Protein AF-A0A917J316-F1 (afdb_monomer_lite)

Secondary structure (DSSP, 8-state):
-HHHHHHHHHHS-HHHHHHHHTSHHHHHHHHHHHHHTGGGSSBTTB-HHHHHHHHHHHHHHHHHHHHHTT--TT---------GGGHHHHHHHHHTSTT--PPPHHHH--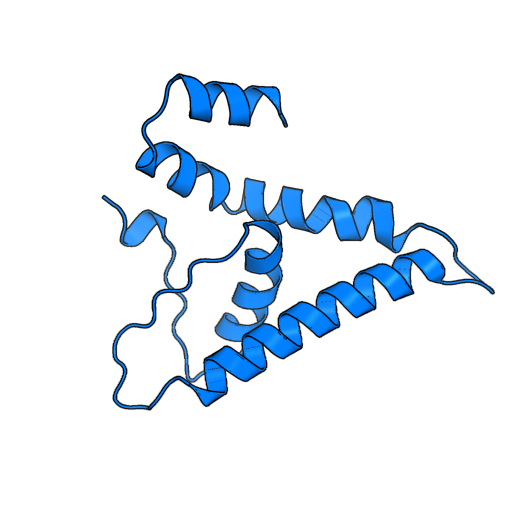

Radius of gyration: 16.35 Å; chains: 1; bounding box: 30×40×42 Å

Structure (mmCIF, N/CA/C/O backbone):
data_AF-A0A917J316-F1
#
_entry.id   AF-A0A917J316-F1
#
loop_
_atom_site.group_PDB
_atom_site.id
_atom_site.type_symbol
_atom_site.label_atom_id
_atom_site.label_alt_id
_atom_site.label_comp_id
_atom_site.label_asym_id
_atom_site.label_entity_id
_atom_site.label_seq_id
_atom_site.pdbx_PDB_ins_code
_atom_site.Cartn_x
_atom_site.Cartn_y
_atom_site.Cartn_z
_atom_site.occupancy
_atom_site.B_iso_or_equiv
_atom_site.auth_seq_id
_atom_site.auth_comp_id
_atom_site.auth_asym_id
_atom_site.auth_atom_id
_atom_site.pdbx_PDB_model_num
ATOM 1 N N . MET A 1 1 ? 0.766 19.225 -5.515 1.00 55.38 1 MET A N 1
ATOM 2 C CA . MET A 1 1 ? 1.182 17.959 -4.868 1.00 55.38 1 MET A CA 1
ATOM 3 C C . MET A 1 1 ? 1.862 18.247 -3.541 1.00 55.38 1 MET A C 1
ATOM 5 O O . MET A 1 1 ? 1.230 18.026 -2.526 1.00 55.38 1 MET A O 1
ATOM 9 N N . ILE A 1 2 ? 3.070 18.819 -3.541 1.00 63.53 2 ILE A N 1
ATOM 10 C CA . ILE A 1 2 ? 3.798 19.139 -2.300 1.00 63.53 2 ILE A CA 1
ATOM 11 C C . ILE A 1 2 ? 3.105 20.271 -1.518 1.00 63.53 2 ILE A C 1
ATOM 13 O O . ILE A 1 2 ? 2.802 20.104 -0.350 1.00 63.53 2 ILE A O 1
ATOM 17 N N . LYS A 1 3 ? 2.685 21.353 -2.193 1.00 71.31 3 LYS A N 1
ATOM 18 C CA . LYS A 1 3 ? 2.040 22.510 -1.534 1.00 71.31 3 LYS A CA 1
ATOM 19 C C . LYS A 1 3 ? 0.753 22.189 -0.752 1.00 71.31 3 LYS A C 1
ATOM 21 O O . LYS A 1 3 ? 0.523 22.789 0.291 1.00 71.31 3 LYS A O 1
ATOM 26 N N . ASP A 1 4 ? -0.075 21.260 -1.240 1.00 77.25 4 ASP A N 1
ATOM 27 C CA . ASP A 1 4 ? -1.328 20.887 -0.561 1.00 77.25 4 ASP A CA 1
ATOM 28 C C . ASP A 1 4 ? -1.048 20.032 0.679 1.00 77.25 4 ASP A C 1
ATOM 30 O O . ASP A 1 4 ? -1.655 20.238 1.729 1.00 77.25 4 ASP A O 1
ATOM 34 N N . PHE A 1 5 ? -0.097 19.100 0.562 1.00 83.88 5 PHE A N 1
ATOM 35 C CA . PHE A 1 5 ? 0.349 18.259 1.666 1.00 83.88 5 PHE A 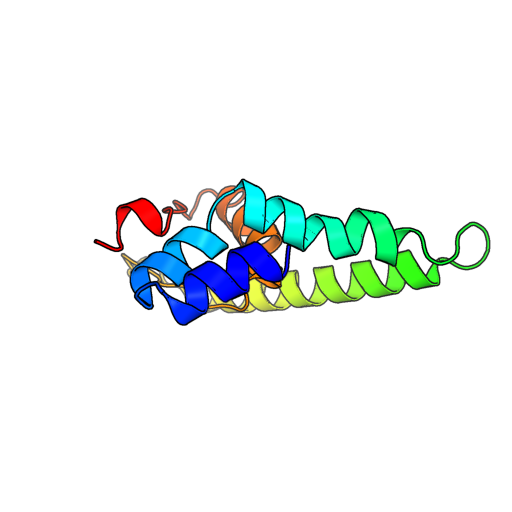CA 1
ATOM 36 C C . PHE A 1 5 ? 1.070 19.079 2.740 1.00 83.88 5 PHE A C 1
ATOM 38 O O . PHE A 1 5 ? 0.699 18.985 3.904 1.00 83.88 5 PHE A O 1
ATOM 45 N N . ASP A 1 6 ? 1.999 19.956 2.357 1.00 87.06 6 ASP A N 1
ATOM 46 C CA . ASP A 1 6 ? 2.707 20.857 3.274 1.00 87.06 6 ASP A CA 1
ATOM 47 C C . ASP A 1 6 ? 1.735 21.788 4.003 1.00 87.06 6 ASP A C 1
ATOM 49 O O . ASP A 1 6 ? 1.832 21.987 5.211 1.00 87.06 6 ASP A O 1
ATOM 53 N N . GLY A 1 7 ? 0.737 22.321 3.290 1.00 87.56 7 GLY A N 1
ATOM 54 C CA . GLY A 1 7 ? -0.309 23.134 3.901 1.00 87.56 7 GLY A CA 1
ATOM 55 C C . GLY A 1 7 ? -1.109 22.365 4.954 1.00 87.56 7 GLY A C 1
ATOM 56 O O . GLY A 1 7 ? -1.407 22.916 6.015 1.00 87.56 7 GLY A O 1
ATOM 57 N N . LYS A 1 8 ? -1.431 21.092 4.687 1.00 88.19 8 LYS A N 1
ATOM 58 C CA . LYS A 1 8 ? -2.109 20.205 5.645 1.00 88.19 8 LYS A CA 1
ATOM 59 C C . LYS A 1 8 ? -1.205 19.807 6.809 1.00 88.19 8 LYS A C 1
ATOM 61 O O . LYS A 1 8 ? -1.695 19.765 7.928 1.00 88.19 8 LYS A O 1
ATOM 66 N N . LEU A 1 9 ? 0.082 19.573 6.569 1.00 89.75 9 LEU A N 1
ATOM 67 C CA . LEU A 1 9 ? 1.070 19.275 7.605 1.00 89.75 9 LEU A CA 1
ATOM 68 C C . LEU A 1 9 ? 1.278 20.442 8.572 1.00 89.75 9 LEU A C 1
ATOM 70 O O . LEU A 1 9 ? 1.345 20.231 9.775 1.00 89.75 9 LEU A O 1
ATOM 74 N N . ILE A 1 10 ? 1.388 21.665 8.050 1.00 92.19 10 ILE A N 1
ATOM 75 C CA . ILE A 1 10 ? 1.686 22.853 8.861 1.00 92.19 10 ILE A CA 1
ATOM 76 C C . ILE A 1 10 ? 0.457 23.308 9.655 1.00 92.19 10 ILE A C 1
ATOM 78 O O . ILE A 1 10 ? 0.594 23.798 10.773 1.00 92.19 10 ILE A O 1
ATOM 82 N N . LYS A 1 11 ? -0.741 23.206 9.067 1.00 91.81 11 LYS A N 1
ATOM 83 C CA . LYS A 1 11 ? -1.968 23.789 9.639 1.00 91.81 11 LYS A CA 1
ATOM 84 C C . LYS A 1 11 ? -2.917 22.769 10.264 1.00 91.81 11 LYS A C 1
ATOM 86 O O . LYS A 1 11 ? -3.837 23.178 10.962 1.00 91.81 11 LYS A O 1
ATOM 91 N N . GLY A 1 12 ? -2.757 21.488 9.948 1.00 91.56 12 GLY A N 1
ATOM 92 C CA . GLY A 1 12 ? -3.656 20.423 10.376 1.00 91.56 12 GLY A CA 1
ATOM 93 C C . GLY A 1 12 ? -3.102 19.609 11.538 1.00 91.56 12 GLY A C 1
ATOM 94 O O . GLY A 1 12 ? -1.904 19.569 11.808 1.00 91.56 12 GLY A O 1
ATOM 95 N N . THR A 1 13 ? -4.002 18.909 12.209 1.00 94.31 13 THR A N 1
ATOM 96 C CA . THR A 1 13 ? -3.678 17.856 13.169 1.00 94.31 13 THR A CA 1
ATOM 97 C C . THR A 1 13 ? -3.133 16.616 12.457 1.00 94.31 13 THR A C 1
ATOM 99 O O . THR A 1 13 ? -3.393 16.377 11.274 1.00 94.31 13 THR A O 1
ATOM 102 N N . ILE A 1 14 ? -2.438 15.754 13.203 1.00 92.25 14 ILE A N 1
ATOM 103 C CA . ILE A 1 14 ? -1.966 14.458 12.690 1.00 92.25 14 ILE A CA 1
ATOM 104 C C . ILE A 1 14 ? -3.134 13.641 12.116 1.00 92.25 14 ILE A C 1
ATOM 106 O O . ILE A 1 14 ? -3.008 13.064 11.038 1.00 92.25 14 ILE A O 1
ATOM 110 N N . ALA A 1 15 ? -4.292 13.634 12.785 1.00 93.50 15 ALA A N 1
ATOM 111 C CA . ALA A 1 15 ? -5.473 12.913 12.315 1.00 93.50 15 ALA A CA 1
ATOM 112 C C . ALA A 1 15 ? -5.974 13.438 10.960 1.00 93.50 15 ALA A C 1
ATOM 114 O O . ALA A 1 15 ? -6.291 12.649 10.069 1.00 93.50 15 ALA A O 1
ATOM 115 N N . GLU A 1 16 ? -6.000 14.757 10.763 1.00 93.50 16 GLU A N 1
ATOM 116 C CA . GLU A 1 16 ? -6.396 15.361 9.486 1.00 93.50 16 GLU A CA 1
ATOM 117 C C . GLU A 1 16 ? -5.413 15.028 8.363 1.00 93.50 16 GLU A C 1
ATOM 119 O O . GLU A 1 16 ? -5.839 14.723 7.246 1.00 93.50 16 GLU A O 1
ATOM 124 N N . VAL A 1 17 ? -4.110 15.035 8.653 1.00 93.75 17 VAL A N 1
ATOM 125 C CA . VAL A 1 17 ? -3.074 14.654 7.684 1.00 93.75 17 VAL A CA 1
ATOM 126 C C . VAL A 1 17 ? -3.209 13.181 7.305 1.00 93.75 17 VAL A C 1
ATOM 128 O O . VAL A 1 17 ? -3.225 12.860 6.117 1.00 93.75 17 VAL A O 1
ATOM 131 N N . LEU A 1 18 ? -3.363 12.288 8.286 1.00 94.12 18 LEU A N 1
ATOM 132 C CA . LEU A 1 18 ? -3.531 10.854 8.044 1.00 94.12 18 LEU A CA 1
ATOM 133 C C . LEU A 1 18 ? -4.798 10.561 7.231 1.00 94.12 18 LEU A C 1
ATOM 135 O O . LEU A 1 18 ? -4.743 9.780 6.279 1.00 94.12 18 LEU A O 1
ATOM 139 N N . LYS A 1 19 ? -5.922 11.223 7.534 1.00 93.56 19 LYS A N 1
ATOM 140 C CA . LYS A 1 19 ? -7.149 11.120 6.723 1.00 93.56 19 LYS A CA 1
ATOM 141 C C . LYS A 1 19 ? -6.929 11.627 5.301 1.00 93.56 19 LYS A C 1
ATOM 143 O O . LYS A 1 19 ? -7.396 10.993 4.359 1.00 93.56 19 LYS A O 1
ATOM 148 N N . TYR A 1 20 ? -6.210 12.738 5.135 1.00 93.31 20 TYR A N 1
ATOM 149 C CA . TYR A 1 20 ? -5.921 13.319 3.825 1.00 93.31 20 TYR A CA 1
ATOM 150 C C . TYR A 1 20 ? -5.075 12.386 2.950 1.00 93.31 20 TYR A C 1
ATOM 152 O O . TYR A 1 20 ? -5.462 12.101 1.818 1.00 93.31 20 TYR A O 1
ATOM 160 N N . ILE A 1 21 ? -3.958 11.860 3.462 1.00 93.31 21 ILE A N 1
ATOM 161 C CA . ILE A 1 21 ? -3.078 10.982 2.670 1.00 93.31 21 ILE A CA 1
ATOM 162 C C . ILE A 1 21 ? -3.717 9.622 2.349 1.00 93.31 21 ILE A C 1
ATOM 164 O O . ILE A 1 21 ? -3.316 8.983 1.378 1.00 93.31 21 ILE A O 1
ATOM 168 N N . ASN A 1 22 ? -4.725 9.197 3.117 1.00 94.88 22 ASN A N 1
ATOM 169 C CA . ASN A 1 22 ? -5.493 7.978 2.856 1.00 94.88 22 ASN A CA 1
ATOM 170 C C . ASN A 1 22 ? -6.702 8.200 1.926 1.00 94.88 22 ASN A C 1
ATOM 172 O O . ASN A 1 22 ? -7.443 7.258 1.659 1.00 94.88 22 ASN A O 1
ATOM 176 N N . GLN A 1 23 ? -6.925 9.412 1.400 1.00 94.06 23 GLN A N 1
ATOM 177 C CA . GLN A 1 23 ? -7.979 9.622 0.403 1.00 94.06 23 GLN A CA 1
ATOM 178 C C . GLN A 1 23 ? -7.682 8.836 -0.889 1.00 94.06 23 GLN A C 1
ATOM 180 O O . GLN A 1 23 ? -6.525 8.817 -1.331 1.00 94.06 23 GLN A O 1
ATOM 185 N N . PRO A 1 24 ? -8.703 8.251 -1.552 1.00 94.00 24 PRO A N 1
ATOM 186 C CA . PRO A 1 24 ? -8.523 7.488 -2.791 1.00 94.00 24 PRO A CA 1
ATOM 187 C C . PRO A 1 24 ? -7.750 8.251 -3.872 1.00 94.00 24 PRO A C 1
ATOM 189 O O . PRO A 1 24 ? -6.954 7.671 -4.613 1.00 94.00 24 PRO A O 1
ATOM 192 N N . GLU A 1 25 ? -7.937 9.566 -3.956 1.00 94.69 25 GLU A N 1
ATOM 193 C CA . GLU A 1 25 ? -7.241 10.430 -4.906 1.00 94.69 25 GLU A CA 1
ATOM 194 C C . GLU A 1 25 ? -5.744 10.516 -4.597 1.00 94.69 25 GLU A C 1
ATOM 196 O O . GLU A 1 25 ? -4.935 10.479 -5.526 1.00 94.69 25 GLU A O 1
ATOM 201 N N . GLN A 1 26 ? -5.353 10.600 -3.320 1.00 94.62 26 GLN A N 1
ATOM 202 C CA . GLN A 1 26 ? -3.938 10.650 -2.933 1.00 94.62 26 GLN A CA 1
ATOM 203 C C . GLN A 1 26 ? -3.262 9.293 -3.120 1.00 94.62 26 GLN A C 1
ATOM 205 O O . GLN A 1 26 ? -2.156 9.239 -3.656 1.00 94.62 26 GLN A O 1
ATOM 210 N N . LEU A 1 27 ? -3.947 8.201 -2.773 1.00 95.19 27 LEU A N 1
ATOM 211 C CA . LEU A 1 27 ? -3.459 6.839 -2.999 1.00 95.19 27 LEU A CA 1
ATOM 212 C C . LEU A 1 27 ? -3.238 6.557 -4.493 1.00 95.19 27 LEU A C 1
ATOM 214 O O . LEU A 1 27 ? -2.173 6.084 -4.895 1.00 95.19 27 LEU A O 1
ATOM 218 N N . ARG A 1 28 ? -4.199 6.939 -5.343 1.00 95.19 28 ARG A N 1
ATOM 219 C CA . ARG A 1 28 ? -4.087 6.817 -6.805 1.00 95.19 28 ARG A CA 1
ATOM 220 C C . ARG A 1 28 ? -2.943 7.658 -7.366 1.00 95.19 28 ARG A C 1
ATOM 222 O O . ARG A 1 28 ? -2.205 7.193 -8.232 1.00 95.19 28 ARG A O 1
ATOM 229 N N . ARG A 1 29 ? -2.786 8.895 -6.883 1.00 92.31 29 ARG A N 1
ATOM 230 C CA . ARG A 1 29 ? -1.671 9.772 -7.275 1.00 92.31 29 ARG A CA 1
ATOM 231 C C . ARG A 1 29 ? -0.326 9.167 -6.887 1.00 92.31 29 ARG A C 1
ATOM 233 O O . ARG A 1 29 ? 0.585 9.207 -7.707 1.00 92.31 29 ARG A O 1
ATOM 240 N N . ASN A 1 30 ? -0.223 8.587 -5.692 1.00 93.06 30 ASN A N 1
ATOM 241 C CA . ASN A 1 30 ? 0.994 7.934 -5.224 1.00 93.06 30 ASN A CA 1
ATOM 242 C C . ASN A 1 30 ? 1.368 6.749 -6.135 1.00 93.06 30 ASN A C 1
ATOM 244 O O . ASN A 1 30 ? 2.447 6.754 -6.725 1.00 93.06 30 ASN A O 1
ATOM 248 N N . LEU A 1 31 ? 0.437 5.816 -6.376 1.00 95.69 31 LEU A N 1
ATOM 249 C CA . LEU A 1 31 ? 0.658 4.690 -7.295 1.00 95.69 31 LEU A CA 1
ATOM 250 C C . LEU A 1 31 ? 1.009 5.159 -8.719 1.00 95.69 31 LEU A C 1
ATOM 252 O O . LEU A 1 31 ? 1.874 4.582 -9.382 1.00 95.69 31 LEU A O 1
ATOM 256 N N . SER A 1 32 ? 0.381 6.242 -9.187 1.00 95.00 32 SER A N 1
ATOM 257 C CA . SER A 1 32 ? 0.658 6.808 -10.508 1.00 95.00 32 SER A CA 1
ATOM 258 C C . SER A 1 32 ? 2.112 7.250 -10.679 1.00 95.00 32 SER A C 1
ATOM 260 O O . SER A 1 32 ? 2.550 7.322 -11.827 1.00 95.00 32 SER A O 1
ATOM 262 N N . LEU A 1 33 ? 2.867 7.544 -9.614 1.00 92.31 33 LEU A N 1
ATOM 263 C CA . LEU A 1 33 ? 4.286 7.891 -9.739 1.00 92.31 33 LEU A CA 1
ATOM 264 C C . LEU A 1 33 ? 5.093 6.723 -10.328 1.00 92.31 33 LEU A C 1
ATOM 266 O O . LEU A 1 33 ? 5.899 6.912 -11.240 1.00 92.31 33 LEU A O 1
ATOM 270 N N . TYR A 1 34 ? 4.803 5.507 -9.868 1.00 95.19 34 TYR A N 1
ATOM 271 C CA . TYR A 1 34 ? 5.434 4.277 -10.341 1.00 95.19 34 TYR A CA 1
ATOM 272 C C . TYR A 1 34 ? 4.961 3.919 -11.749 1.00 95.19 34 TYR A C 1
ATOM 274 O O . TYR A 1 34 ? 5.772 3.694 -12.643 1.00 95.19 34 TYR A O 1
ATOM 282 N N . LEU A 1 35 ? 3.648 3.939 -11.982 1.00 95.62 35 LEU A N 1
ATOM 283 C CA . LEU A 1 35 ? 3.081 3.447 -13.241 1.00 95.62 35 LEU A CA 1
ATOM 284 C C . LEU A 1 35 ? 3.232 4.431 -14.408 1.00 95.62 35 LEU A C 1
ATOM 286 O O . LEU A 1 35 ? 3.484 4.024 -15.539 1.00 95.62 35 LEU A O 1
ATOM 290 N N . LYS A 1 36 ? 3.077 5.738 -14.164 1.00 94.38 36 LYS A N 1
ATOM 291 C CA . LYS A 1 36 ? 3.131 6.746 -15.234 1.00 94.38 36 LYS A CA 1
ATOM 292 C C . LYS A 1 36 ? 4.560 7.112 -15.619 1.00 94.38 36 LYS A C 1
ATOM 294 O O . LYS A 1 36 ? 4.779 7.461 -16.779 1.00 94.38 36 LYS A O 1
ATOM 299 N N . PHE A 1 37 ? 5.492 7.077 -14.666 1.00 94.12 37 PHE A N 1
ATOM 300 C CA . PHE A 1 37 ? 6.859 7.554 -14.876 1.00 94.12 37 PHE A CA 1
ATOM 301 C C . PHE A 1 37 ? 7.887 6.424 -14.821 1.00 94.12 37 PHE A C 1
ATOM 303 O O . PHE A 1 37 ? 8.568 6.216 -15.819 1.00 94.12 37 PHE A O 1
ATOM 310 N N . MET A 1 38 ? 7.982 5.668 -13.719 1.00 95.94 38 MET A N 1
ATOM 311 C CA . MET A 1 38 ? 9.033 4.642 -13.580 1.00 95.94 38 MET A CA 1
ATOM 312 C C . MET A 1 38 ? 8.861 3.479 -14.556 1.00 95.94 38 MET A C 1
ATOM 314 O O . MET A 1 38 ? 9.806 3.148 -15.263 1.00 95.94 38 MET A O 1
ATOM 318 N N . ALA A 1 39 ? 7.654 2.924 -14.683 1.00 96.44 39 ALA A N 1
ATOM 319 C CA . ALA A 1 39 ? 7.389 1.799 -15.586 1.00 96.44 39 ALA A CA 1
ATOM 320 C C . ALA A 1 39 ? 7.657 2.125 -17.070 1.00 96.44 39 ALA A C 1
ATOM 322 O O . ALA A 1 39 ? 7.798 1.220 -17.887 1.00 96.44 39 ALA A O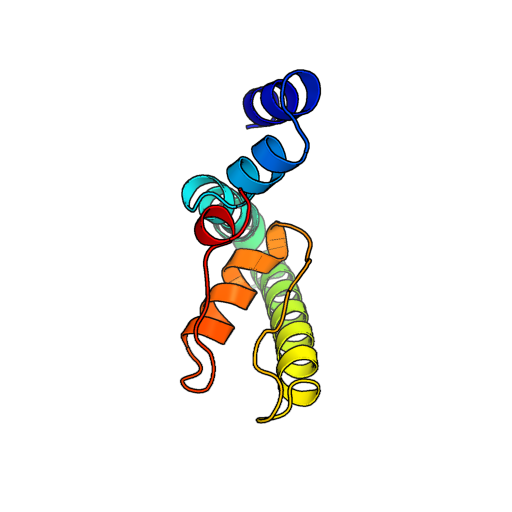 1
ATOM 323 N N . LYS A 1 40 ? 7.727 3.416 -17.426 1.00 95.19 40 LYS A N 1
ATOM 324 C CA . LYS A 1 40 ? 8.038 3.887 -18.782 1.00 95.19 40 LYS A CA 1
ATOM 325 C C . LYS A 1 40 ? 9.535 4.007 -19.076 1.00 95.19 40 LYS A C 1
ATOM 327 O O . LYS A 1 40 ? 9.888 4.346 -20.201 1.00 95.19 40 LYS A O 1
ATOM 332 N N . ILE A 1 41 ? 10.407 3.816 -18.088 1.00 96.94 41 ILE A N 1
ATOM 333 C CA . ILE A 1 41 ? 11.855 3.905 -18.289 1.00 96.94 41 ILE A CA 1
ATOM 334 C C . ILE A 1 41 ? 12.329 2.645 -19.027 1.00 96.94 41 ILE A C 1
ATOM 336 O O . ILE A 1 41 ? 12.072 1.525 -18.592 1.00 96.94 41 ILE A O 1
ATOM 340 N N . GLY A 1 42 ? 13.040 2.826 -20.142 1.00 96.25 42 GLY A N 1
ATOM 341 C CA . GLY A 1 42 ? 13.349 1.736 -21.072 1.00 96.25 42 GLY A CA 1
ATOM 342 C C . GLY A 1 42 ? 12.165 1.396 -21.990 1.00 96.25 42 GLY A C 1
ATOM 343 O O . GLY A 1 42 ? 11.245 2.195 -22.131 1.00 96.25 42 GLY A O 1
ATOM 344 N N . ALA A 1 43 ? 12.251 0.240 -22.653 1.00 86.00 43 ALA A N 1
ATOM 345 C CA . ALA A 1 43 ? 11.257 -0.526 -23.423 1.00 86.00 43 ALA A CA 1
ATOM 346 C C . ALA A 1 43 ? 11.973 -1.318 -24.544 1.00 86.00 43 ALA A C 1
ATOM 348 O O . ALA A 1 43 ? 13.106 -1.016 -24.929 1.00 86.00 43 ALA A O 1
ATOM 349 N N . GLY A 1 44 ? 11.310 -2.325 -25.120 1.00 91.25 44 GLY A N 1
ATOM 350 C CA . GLY A 1 44 ? 11.856 -3.124 -26.221 1.00 91.25 44 GLY A CA 1
ATOM 351 C C . GLY A 1 44 ? 12.908 -4.119 -25.732 1.00 91.25 44 GLY A C 1
ATOM 352 O O . GLY A 1 44 ? 12.567 -5.117 -25.123 1.00 91.25 44 GLY A O 1
ATOM 353 N N . LYS A 1 45 ? 14.195 -3.881 -25.998 1.00 94.81 45 LYS A N 1
ATOM 354 C CA . LYS A 1 45 ? 15.266 -4.803 -25.561 1.00 94.81 45 LYS A CA 1
ATOM 355 C C . LYS A 1 45 ? 15.732 -4.581 -24.116 1.00 94.81 45 LYS A C 1
ATOM 357 O O . LYS A 1 45 ? 16.567 -5.337 -23.640 1.00 94.81 45 LYS A O 1
ATOM 362 N N . ASN A 1 46 ? 15.246 -3.538 -23.443 1.00 95.69 46 ASN A N 1
ATOM 363 C CA . ASN A 1 46 ? 15.636 -3.203 -22.076 1.00 95.69 46 ASN A CA 1
ATOM 364 C C . ASN A 1 46 ? 14.417 -2.694 -21.303 1.00 95.69 46 ASN A C 1
ATOM 366 O O . ASN A 1 46 ? 13.943 -1.595 -21.583 1.00 95.69 46 ASN A O 1
ATOM 370 N N . TYR A 1 47 ? 13.928 -3.469 -20.338 1.00 97.00 47 TYR A N 1
ATOM 371 C CA . TYR A 1 47 ? 12.729 -3.165 -19.556 1.00 97.00 47 TYR A CA 1
ATOM 372 C C . TYR A 1 47 ? 13.042 -2.652 -18.140 1.00 97.00 47 TYR A C 1
ATOM 374 O O . TYR A 1 47 ? 12.208 -2.795 -17.251 1.00 97.00 47 TYR A O 1
ATOM 382 N N . ALA A 1 48 ? 14.190 -1.998 -17.930 1.00 97.69 48 ALA A N 1
ATOM 383 C CA . ALA A 1 48 ? 14.666 -1.563 -16.609 1.00 97.69 48 ALA A CA 1
ATOM 384 C C . ALA A 1 48 ? 13.612 -0.870 -15.717 1.00 97.69 48 ALA A C 1
ATOM 386 O O . ALA A 1 48 ? 13.553 -1.117 -14.515 1.00 97.69 48 ALA A O 1
ATOM 387 N N . GLY A 1 49 ? 12.757 -0.006 -16.274 1.00 97.69 49 GLY A N 1
ATOM 388 C CA . GLY A 1 49 ? 11.693 0.654 -15.514 1.00 97.69 49 GLY A CA 1
ATOM 389 C C . GLY A 1 49 ? 10.579 -0.291 -15.069 1.00 97.69 49 GLY A C 1
ATOM 390 O O . GLY A 1 49 ? 10.098 -0.197 -13.940 1.00 97.69 49 GLY A O 1
ATOM 391 N N . ALA A 1 50 ? 10.178 -1.217 -15.941 1.00 97.38 50 ALA A N 1
ATOM 392 C CA . ALA A 1 50 ? 9.202 -2.246 -15.602 1.00 97.38 50 ALA A CA 1
ATOM 393 C C . ALA A 1 50 ? 9.781 -3.251 -14.597 1.00 97.38 50 ALA A C 1
ATOM 395 O O . ALA A 1 50 ? 9.077 -3.624 -13.666 1.00 97.38 50 ALA A O 1
ATOM 396 N N . GLU A 1 51 ? 11.058 -3.619 -14.731 1.00 97.88 51 GLU A N 1
ATOM 397 C CA . GLU A 1 51 ? 11.785 -4.467 -13.776 1.00 97.88 51 GLU A CA 1
ATOM 398 C C . GLU A 1 51 ? 11.834 -3.817 -12.385 1.00 97.88 51 GLU A C 1
ATOM 400 O O . GLU A 1 51 ? 11.410 -4.425 -11.405 1.00 97.88 51 GLU A O 1
ATOM 405 N N . ALA A 1 52 ? 12.209 -2.537 -12.295 1.00 97.50 52 ALA A N 1
ATOM 406 C CA . ALA A 1 52 ? 12.225 -1.813 -11.023 1.00 97.50 52 ALA A CA 1
ATOM 407 C C . ALA A 1 52 ? 10.832 -1.718 -10.368 1.00 97.50 52 ALA A C 1
ATOM 409 O O . ALA A 1 52 ? 10.695 -1.818 -9.145 1.00 97.50 52 ALA A O 1
ATOM 410 N N . VAL A 1 53 ? 9.773 -1.526 -11.166 1.00 97.69 53 VAL A N 1
ATOM 411 C CA . VAL A 1 53 ? 8.396 -1.535 -10.651 1.00 97.69 53 VAL A CA 1
ATOM 412 C C . VAL A 1 53 ? 7.971 -2.950 -10.250 1.00 97.69 53 VAL A C 1
ATOM 414 O O . VAL A 1 53 ? 7.307 -3.098 -9.226 1.00 97.69 53 VAL A O 1
ATOM 417 N N . ALA A 1 54 ? 8.378 -3.989 -10.981 1.00 97.94 54 ALA A N 1
ATOM 418 C CA . ALA A 1 54 ? 8.110 -5.380 -10.623 1.00 97.94 54 ALA A CA 1
ATOM 419 C C . ALA A 1 54 ? 8.749 -5.752 -9.276 1.00 97.94 54 ALA A C 1
ATOM 421 O O . ALA A 1 54 ? 8.067 -6.327 -8.429 1.00 97.94 54 ALA A O 1
ATOM 422 N N . ASP A 1 55 ? 9.988 -5.330 -9.014 1.00 98.06 55 ASP A N 1
ATOM 423 C CA . ASP A 1 55 ? 10.650 -5.523 -7.715 1.00 98.06 55 ASP A CA 1
ATOM 424 C C . ASP A 1 55 ? 9.898 -4.829 -6.572 1.00 98.06 55 ASP A C 1
ATOM 426 O O . ASP A 1 55 ? 9.773 -5.348 -5.456 1.00 98.06 55 ASP A O 1
ATOM 430 N N . TRP A 1 56 ? 9.339 -3.648 -6.841 1.00 97.31 56 TRP A N 1
ATOM 431 C CA . TRP A 1 56 ? 8.483 -2.967 -5.878 1.00 97.31 56 TRP A CA 1
ATOM 432 C C . TRP A 1 56 ? 7.169 -3.726 -5.630 1.00 97.31 56 TRP A C 1
ATOM 434 O O . TRP A 1 56 ? 6.741 -3.834 -4.478 1.00 97.31 56 TRP A O 1
ATOM 444 N N . TYR A 1 57 ? 6.549 -4.315 -6.657 1.00 98.12 57 TYR A N 1
ATOM 445 C CA . TYR A 1 57 ? 5.394 -5.207 -6.482 1.00 98.12 57 TYR A CA 1
ATOM 446 C C . TYR A 1 57 ? 5.764 -6.465 -5.688 1.00 98.12 57 TYR A C 1
ATOM 448 O O . TYR A 1 57 ? 5.037 -6.825 -4.762 1.00 98.12 57 TYR A O 1
ATOM 456 N N . LEU A 1 58 ? 6.918 -7.077 -5.968 1.00 98.62 58 LEU A N 1
ATOM 457 C CA . LEU A 1 58 ? 7.432 -8.227 -5.223 1.00 98.62 58 LEU A CA 1
ATOM 458 C C . LEU A 1 58 ? 7.594 -7.901 -3.734 1.00 98.62 58 LEU A C 1
ATOM 460 O O . LEU A 1 58 ? 7.170 -8.681 -2.883 1.00 98.62 58 LEU A O 1
ATOM 464 N N . ARG A 1 59 ? 8.120 -6.716 -3.395 1.00 98.25 59 ARG A N 1
ATOM 465 C CA . ARG A 1 59 ? 8.188 -6.257 -1.998 1.00 98.25 59 ARG A CA 1
ATOM 466 C C . ARG A 1 59 ? 6.808 -6.201 -1.339 1.00 98.25 59 ARG A C 1
ATOM 468 O O . ARG A 1 59 ? 6.671 -6.611 -0.191 1.00 98.25 59 ARG A O 1
ATOM 475 N N . ASN A 1 60 ? 5.795 -5.690 -2.036 1.00 98.50 60 ASN A N 1
ATOM 476 C CA . ASN A 1 60 ? 4.438 -5.612 -1.488 1.00 98.50 60 ASN A CA 1
ATOM 477 C C . ASN A 1 60 ? 3.797 -7.000 -1.338 1.00 98.50 60 ASN A C 1
ATOM 479 O O . ASN A 1 60 ? 3.116 -7.234 -0.343 1.00 98.50 60 ASN A O 1
ATOM 483 N N . LEU A 1 61 ? 4.067 -7.934 -2.255 1.00 98.75 61 LEU A N 1
ATOM 484 C CA . LEU A 1 61 ? 3.656 -9.335 -2.111 1.00 98.75 61 LEU A CA 1
ATOM 485 C C . LEU A 1 61 ? 4.328 -10.006 -0.909 1.00 98.75 61 LEU A C 1
ATOM 487 O O . LEU A 1 61 ? 3.661 -10.716 -0.165 1.00 98.75 61 LEU A O 1
ATOM 491 N N . ALA A 1 62 ? 5.614 -9.740 -0.667 1.00 98.75 62 ALA A N 1
ATOM 492 C CA . ALA A 1 62 ? 6.306 -10.245 0.517 1.00 98.75 62 ALA A CA 1
ATOM 493 C C . ALA A 1 62 ? 5.709 -9.677 1.819 1.00 98.75 62 ALA A C 1
ATOM 495 O O . ALA A 1 62 ? 5.484 -10.424 2.768 1.00 98.75 62 ALA A O 1
ATOM 496 N N . ILE A 1 63 ? 5.385 -8.376 1.859 1.00 98.56 63 ILE A N 1
ATOM 497 C CA . ILE A 1 63 ? 4.684 -7.762 3.001 1.00 98.56 63 ILE A CA 1
ATOM 498 C C . ILE A 1 63 ? 3.317 -8.423 3.211 1.00 98.56 63 ILE A C 1
ATOM 500 O O . ILE A 1 63 ? 2.999 -8.811 4.331 1.00 98.56 63 ILE A O 1
ATOM 504 N N . TYR A 1 64 ? 2.529 -8.582 2.148 1.00 98.56 64 TYR A N 1
ATOM 505 C CA . TYR A 1 64 ? 1.231 -9.250 2.206 1.00 98.56 64 TYR A CA 1
ATOM 506 C C . TYR A 1 64 ? 1.346 -10.689 2.721 1.00 98.56 64 TYR A C 1
ATOM 508 O O . TYR A 1 64 ? 0.625 -11.056 3.643 1.00 98.56 64 TYR A O 1
ATOM 516 N N . SER A 1 65 ? 2.305 -11.465 2.204 1.00 98.62 65 SER A N 1
ATOM 517 C CA . SER A 1 65 ? 2.608 -12.817 2.683 1.00 98.62 65 SER A CA 1
ATOM 518 C C . SER A 1 65 ? 2.901 -12.821 4.183 1.00 98.62 65 SER A C 1
ATOM 520 O O . SER A 1 65 ? 2.375 -13.655 4.912 1.00 98.62 65 SER A O 1
ATOM 522 N N . ASN A 1 66 ? 3.699 -11.873 4.673 1.00 98.19 66 ASN A N 1
ATOM 523 C CA . ASN A 1 66 ? 3.979 -11.773 6.104 1.00 98.19 66 ASN A CA 1
ATOM 524 C C . ASN A 1 66 ? 2.723 -11.441 6.916 1.00 98.19 66 ASN A C 1
ATOM 526 O O . ASN A 1 66 ? 2.571 -11.975 8.008 1.00 98.19 66 ASN A O 1
ATOM 530 N N . ILE A 1 67 ? 1.839 -10.573 6.413 1.00 97.31 67 ILE A N 1
ATOM 531 C CA . ILE A 1 67 ? 0.581 -10.228 7.090 1.00 97.31 67 ILE A CA 1
ATOM 532 C C . ILE A 1 67 ? -0.298 -11.475 7.212 1.00 97.31 67 ILE A C 1
ATOM 534 O O . ILE A 1 67 ? -0.658 -11.849 8.321 1.00 97.31 67 ILE A O 1
ATOM 538 N N . ILE A 1 68 ? -0.598 -12.156 6.104 1.00 97.19 68 ILE A N 1
ATOM 539 C CA . ILE A 1 68 ? -1.555 -13.275 6.120 1.00 97.19 68 ILE A CA 1
ATOM 540 C C . ILE A 1 68 ? -1.048 -14.508 6.883 1.00 97.19 68 ILE A C 1
ATOM 542 O O . ILE A 1 68 ? -1.859 -15.310 7.317 1.00 97.19 68 ILE A O 1
ATOM 546 N N . ASN A 1 69 ? 0.269 -14.658 7.068 1.00 97.56 69 ASN A N 1
ATOM 547 C CA . ASN A 1 69 ? 0.849 -15.728 7.892 1.00 97.56 69 ASN A CA 1
ATOM 548 C C . ASN A 1 69 ? 0.949 -15.371 9.388 1.00 97.56 69 ASN A C 1
ATOM 550 O O . ASN A 1 69 ? 1.367 -16.211 10.177 1.00 97.56 69 ASN A O 1
ATOM 554 N N . GLN A 1 70 ? 0.636 -14.132 9.776 1.00 96.62 70 GLN A N 1
ATOM 555 C CA . GLN A 1 70 ? 0.635 -13.686 11.176 1.00 96.62 70 GLN A CA 1
ATOM 556 C C . GLN A 1 70 ? -0.773 -13.474 11.738 1.00 96.62 70 GLN A C 1
ATOM 558 O O . GLN A 1 70 ? -0.908 -13.296 12.943 1.00 96.62 70 GLN A O 1
ATOM 563 N N . VAL A 1 71 ? -1.794 -13.434 10.878 1.00 96.81 71 VAL A N 1
ATOM 564 C CA . VAL A 1 71 ? -3.184 -13.233 11.289 1.00 96.81 71 VAL A CA 1
ATOM 565 C C . VAL A 1 71 ? -3.849 -14.584 11.498 1.00 96.81 71 VAL A C 1
ATOM 567 O O . VAL A 1 71 ? -3.915 -15.398 10.577 1.00 96.81 71 VAL A O 1
ATOM 570 N N . GLU A 1 72 ? -4.383 -14.790 12.694 1.00 95.44 72 GLU A N 1
ATOM 571 C CA . GLU A 1 72 ? -5.123 -15.992 13.063 1.00 95.44 72 GLU A CA 1
ATOM 572 C C . GLU A 1 72 ? -6.640 -15.770 12.923 1.00 95.44 72 GLU A C 1
ATOM 574 O O . GLU A 1 72 ? -7.119 -14.649 13.099 1.00 95.44 72 GLU A O 1
ATOM 579 N N . PRO A 1 73 ? -7.458 -16.821 12.713 1.00 91.81 73 PRO A N 1
ATOM 580 C CA . PRO A 1 73 ? -8.921 -16.689 12.657 1.00 91.81 73 PRO A CA 1
ATOM 581 C C . PRO A 1 73 ? -9.561 -16.072 13.916 1.00 91.81 73 PRO A C 1
ATOM 583 O O . PRO A 1 73 ? -10.698 -15.605 13.879 1.00 91.81 73 PRO A O 1
ATOM 586 N N . SER A 1 74 ? -8.856 -16.092 15.052 1.00 95.88 74 SER A N 1
ATOM 587 C CA . SER A 1 74 ? -9.284 -15.443 16.295 1.00 95.88 74 SER A CA 1
ATOM 588 C C . SER A 1 74 ? -9.070 -13.926 16.312 1.00 95.88 74 SER A C 1
ATOM 590 O O . SER A 1 74 ? -9.670 -13.243 17.151 1.00 95.88 74 SER A O 1
ATOM 592 N N . ASP A 1 75 ? -8.232 -13.390 15.423 1.00 96.31 75 ASP A N 1
ATOM 593 C CA . ASP A 1 75 ? -7.919 -11.967 15.355 1.00 96.31 75 ASP A CA 1
ATOM 594 C C . ASP A 1 75 ? -9.072 -11.201 14.709 1.00 96.31 75 ASP A C 1
ATOM 596 O O . ASP A 1 75 ? -9.285 -11.217 13.501 1.00 96.31 75 ASP A O 1
ATOM 600 N N . LYS A 1 76 ? -9.838 -10.490 15.539 1.00 93.94 76 LYS A N 1
ATOM 601 C CA . LYS A 1 76 ? -11.024 -9.755 15.073 1.00 93.94 76 LYS A CA 1
ATOM 602 C C . LYS A 1 76 ? -10.694 -8.464 14.329 1.00 93.94 76 LYS A C 1
ATOM 604 O O . LYS A 1 76 ? -11.474 -8.034 13.488 1.00 93.94 76 LYS A O 1
ATOM 609 N N . TYR A 1 77 ? -9.587 -7.813 14.684 1.00 94.50 77 TYR A N 1
ATOM 610 C CA . TYR A 1 77 ? -9.187 -6.530 14.113 1.00 94.50 77 TYR A CA 1
ATOM 611 C C . TYR A 1 77 ? -7.676 -6.483 13.938 1.00 94.50 77 TYR A C 1
ATOM 613 O O . TYR A 1 77 ? -6.929 -6.587 14.910 1.00 94.50 77 TYR A O 1
ATOM 621 N N . VAL A 1 78 ? -7.239 -6.248 12.705 1.00 94.94 78 VAL A N 1
ATOM 622 C CA . VAL A 1 78 ? -5.828 -6.099 12.349 1.00 94.94 78 VAL A CA 1
ATOM 623 C C . VAL A 1 78 ? -5.614 -4.674 11.858 1.00 94.94 78 VAL A C 1
ATOM 625 O O . VAL A 1 78 ? -6.239 -4.235 10.894 1.00 94.94 78 VAL A O 1
ATOM 628 N N . ILE A 1 79 ? -4.739 -3.925 12.532 1.00 95.12 79 ILE A N 1
ATOM 629 C CA . ILE A 1 79 ? -4.411 -2.548 12.149 1.00 95.12 79 ILE A CA 1
ATOM 630 C C . ILE A 1 79 ? -3.094 -2.554 11.380 1.00 95.12 79 ILE A C 1
ATOM 632 O O . ILE A 1 79 ? -2.052 -2.927 11.912 1.00 95.12 79 ILE A O 1
ATOM 636 N N . LEU A 1 80 ? -3.135 -2.083 10.134 1.00 94.25 80 LEU A N 1
ATOM 637 C CA . LEU A 1 80 ? -1.960 -1.963 9.278 1.00 94.25 80 LEU A CA 1
ATOM 638 C C . LEU A 1 80 ? -1.481 -0.509 9.229 1.00 94.25 80 LEU A C 1
ATOM 640 O O . LEU A 1 80 ? -2.208 0.382 8.790 1.00 94.25 80 LEU A O 1
ATOM 644 N N . ILE A 1 81 ? -0.234 -0.274 9.642 1.00 94.56 81 ILE A N 1
ATOM 645 C CA . ILE A 1 81 ? 0.432 1.031 9.552 1.00 94.56 81 ILE A CA 1
ATOM 646 C C . ILE A 1 81 ? 1.642 0.881 8.635 1.00 94.56 81 ILE A C 1
ATOM 648 O O . ILE A 1 81 ? 2.658 0.308 9.016 1.00 94.56 81 ILE A O 1
ATOM 652 N N . PHE A 1 82 ? 1.531 1.407 7.418 1.00 96.19 82 PHE A N 1
ATOM 653 C CA . PHE A 1 82 ? 2.582 1.341 6.405 1.00 96.19 82 PHE A CA 1
ATOM 654 C C . PHE A 1 82 ? 2.764 2.687 5.710 1.00 96.19 82 PHE A C 1
ATOM 656 O O . PHE A 1 82 ? 1.869 3.534 5.693 1.00 96.19 82 PHE A O 1
ATOM 663 N N . GLY A 1 83 ? 3.934 2.874 5.095 1.00 94.75 83 GLY A N 1
ATOM 664 C CA . GLY A 1 83 ? 4.179 4.027 4.235 1.00 94.75 83 GLY A CA 1
ATOM 665 C C . GLY A 1 83 ? 3.142 4.104 3.109 1.00 94.75 83 GLY A C 1
ATOM 666 O O . GLY A 1 83 ? 2.830 3.090 2.485 1.00 94.75 83 GLY A O 1
ATOM 667 N N . GLN A 1 84 ? 2.642 5.314 2.825 1.00 94.19 84 GLN A N 1
ATOM 668 C CA . GLN A 1 84 ? 1.517 5.565 1.907 1.00 94.19 84 GLN A CA 1
ATOM 669 C C . GLN A 1 84 ? 1.665 4.869 0.542 1.00 94.19 84 GLN A C 1
ATOM 671 O O . GLN A 1 84 ? 0.671 4.438 -0.034 1.00 94.19 84 GLN A O 1
ATOM 676 N N . GLY A 1 85 ? 2.893 4.733 0.030 1.00 94.88 85 GLY A N 1
ATOM 677 C CA . GLY A 1 85 ? 3.128 4.094 -1.263 1.00 94.88 85 GLY A CA 1
ATOM 678 C C . GLY A 1 85 ? 2.759 2.616 -1.314 1.00 94.88 85 GLY A C 1
ATOM 679 O O . GLY A 1 85 ? 2.360 2.135 -2.364 1.00 94.88 85 GLY A O 1
ATOM 680 N N . HIS A 1 86 ? 2.798 1.903 -0.193 1.00 97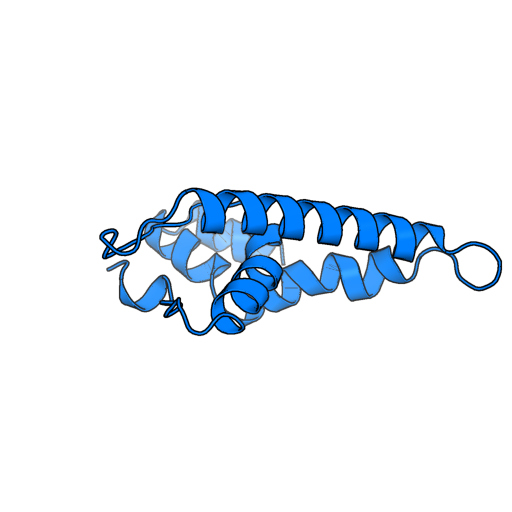.19 86 HIS A N 1
ATOM 681 C CA . HIS A 1 86 ? 2.456 0.479 -0.150 1.00 97.19 86 HIS A CA 1
ATOM 682 C C . HIS A 1 86 ? 0.944 0.230 -0.133 1.00 97.19 86 HIS A C 1
ATOM 684 O O . HIS A 1 86 ? 0.474 -0.815 -0.582 1.00 97.19 86 HIS A O 1
ATOM 690 N N . ILE A 1 87 ? 0.173 1.206 0.353 1.00 96.88 87 ILE A N 1
ATOM 691 C CA . ILE A 1 87 ? -1.258 1.054 0.626 1.00 96.88 87 ILE A CA 1
ATOM 692 C C . ILE A 1 87 ? -2.070 0.646 -0.612 1.00 96.88 87 ILE A C 1
ATOM 694 O O . ILE A 1 87 ? -2.860 -0.280 -0.475 1.00 96.88 87 ILE A O 1
ATOM 698 N N . PRO A 1 88 ? -1.894 1.229 -1.818 1.00 96.44 88 PRO A N 1
ATOM 699 C CA . PRO A 1 88 ? -2.694 0.841 -2.980 1.00 96.44 88 PRO A CA 1
ATOM 700 C C . PRO A 1 88 ? -2.573 -0.645 -3.348 1.00 96.44 88 PRO A C 1
ATOM 702 O O . PRO A 1 88 ? -3.581 -1.271 -3.662 1.00 96.44 88 PRO A O 1
ATOM 705 N N . ILE A 1 89 ? -1.361 -1.216 -3.291 1.00 97.56 89 ILE A N 1
ATOM 706 C CA . ILE A 1 89 ? -1.141 -2.630 -3.629 1.00 97.56 89 ILE A CA 1
ATOM 707 C C . ILE A 1 89 ? -1.633 -3.526 -2.496 1.00 97.56 89 ILE A C 1
ATOM 709 O O . ILE A 1 89 ? -2.370 -4.471 -2.755 1.00 97.56 89 ILE A O 1
ATOM 713 N N . LEU A 1 90 ? -1.267 -3.223 -1.246 1.00 97.94 90 LEU A N 1
ATOM 714 C CA . LEU A 1 90 ? -1.703 -4.021 -0.096 1.00 97.94 90 LEU A CA 1
ATOM 715 C C . LEU A 1 90 ? -3.228 -4.055 0.021 1.00 97.94 90 LEU A C 1
ATOM 717 O O . LEU A 1 90 ? -3.796 -5.114 0.261 1.00 97.94 90 LEU A O 1
ATOM 721 N N . LYS A 1 91 ? -3.888 -2.916 -0.212 1.00 96.81 91 LYS A N 1
ATOM 722 C CA . LYS A 1 91 ? -5.345 -2.813 -0.228 1.00 96.81 91 LYS A CA 1
ATOM 723 C C . LYS A 1 91 ? -5.961 -3.708 -1.296 1.00 96.81 91 LYS A C 1
ATOM 725 O O . LYS A 1 91 ? -6.797 -4.528 -0.953 1.00 96.81 91 LYS A O 1
ATOM 730 N N . HI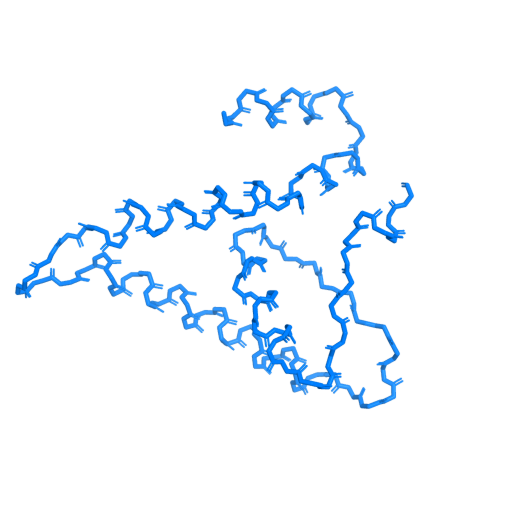S A 1 92 ? -5.484 -3.628 -2.539 1.00 97.25 92 HIS A N 1
ATOM 731 C CA . HIS A 1 92 ? -5.948 -4.509 -3.614 1.00 97.25 92 HIS A CA 1
ATOM 732 C C . HIS A 1 92 ? -5.775 -5.998 -3.268 1.00 97.25 92 HIS A C 1
ATOM 734 O O . HIS A 1 92 ? -6.688 -6.787 -3.492 1.00 97.25 92 HIS A O 1
ATOM 740 N N . LEU A 1 93 ? -4.624 -6.390 -2.709 1.00 98.25 93 LEU A N 1
ATOM 741 C CA . LEU A 1 93 ? -4.352 -7.784 -2.335 1.00 98.25 93 LEU A CA 1
ATOM 742 C C . LEU A 1 93 ? -5.258 -8.280 -1.197 1.00 98.25 93 LEU A C 1
ATOM 744 O O . LEU A 1 93 ? -5.685 -9.431 -1.224 1.00 98.25 93 LEU A O 1
ATOM 748 N N . LEU A 1 94 ? -5.552 -7.430 -0.210 1.00 97.75 94 LEU A N 1
ATOM 749 C CA . LEU A 1 94 ? -6.445 -7.767 0.904 1.00 97.75 94 LEU A CA 1
ATOM 750 C C . LEU A 1 94 ? -7.915 -7.780 0.473 1.00 97.75 94 LEU A C 1
ATOM 752 O O . LEU A 1 94 ? -8.614 -8.721 0.806 1.00 97.75 94 LEU A O 1
ATOM 756 N N . GLU A 1 95 ? -8.362 -6.807 -0.325 1.00 97.50 95 GLU A N 1
ATOM 757 C CA . GLU A 1 95 ? -9.723 -6.774 -0.892 1.00 97.50 95 GLU A CA 1
ATOM 758 C C . GLU A 1 95 ? -9.998 -7.956 -1.837 1.00 97.50 95 GLU A C 1
ATOM 760 O O . GLU A 1 95 ? -11.150 -8.320 -2.050 1.00 97.50 95 GLU A O 1
ATOM 765 N N . SER A 1 96 ? -8.949 -8.554 -2.411 1.00 98.06 96 SER A N 1
ATOM 766 C CA . SER A 1 96 ? -9.050 -9.738 -3.277 1.00 98.06 96 SER A CA 1
ATOM 767 C C . SER A 1 96 ? -9.015 -11.065 -2.509 1.00 98.06 96 SER A C 1
ATOM 769 O O . SER A 1 96 ? -9.040 -12.122 -3.138 1.00 98.06 96 SER A O 1
ATOM 771 N N . ASN A 1 97 ? -8.912 -11.034 -1.179 1.00 96.88 97 ASN A N 1
ATOM 772 C CA . ASN A 1 97 ? -8.915 -12.217 -0.325 1.00 96.88 97 ASN A CA 1
ATOM 773 C C . ASN A 1 97 ? -10.182 -12.204 0.538 1.00 96.88 97 ASN A C 1
ATOM 775 O O . ASN A 1 97 ? -10.364 -11.323 1.373 1.00 96.88 97 ASN A O 1
ATOM 779 N N . ASP A 1 98 ? -11.044 -13.197 0.339 1.00 96.12 98 ASP A N 1
ATOM 780 C CA . ASP A 1 98 ? -12.369 -13.309 0.955 1.00 96.12 98 ASP A CA 1
ATOM 781 C C . ASP A 1 98 ? -12.348 -13.588 2.467 1.00 96.12 98 ASP A C 1
ATOM 783 O O . ASP A 1 98 ? -13.386 -13.503 3.120 1.00 96.12 98 ASP A O 1
ATOM 787 N N . ASN A 1 99 ? -11.173 -13.840 3.046 1.00 95.25 99 ASN A N 1
ATOM 788 C CA . ASN A 1 99 ? -10.996 -13.922 4.495 1.00 95.25 99 ASN A CA 1
ATOM 789 C C . ASN A 1 99 ? -10.875 -12.549 5.181 1.00 95.25 99 ASN A C 1
ATOM 791 O O . ASN A 1 99 ? -10.833 -12.497 6.411 1.00 95.25 99 ASN A O 1
ATOM 795 N N . PHE A 1 100 ? -10.776 -11.446 4.427 1.00 96.44 100 PHE A N 1
ATOM 796 C CA . PHE A 1 100 ? -10.5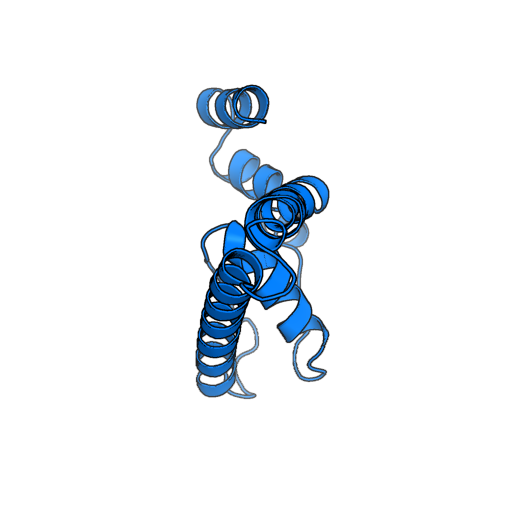56 -10.109 4.982 1.00 96.44 100 PHE A CA 1
ATOM 797 C C . PHE A 1 100 ? -11.602 -9.094 4.513 1.00 96.44 100 PHE A C 1
ATOM 799 O O . PHE A 1 100 ? -11.831 -8.919 3.321 1.00 96.44 100 PHE A O 1
ATOM 806 N N . ASP A 1 101 ? -12.121 -8.313 5.461 1.00 96.19 101 ASP A N 1
ATOM 807 C CA . ASP A 1 101 ? -12.898 -7.104 5.184 1.00 96.19 101 ASP A CA 1
ATOM 808 C C . ASP A 1 101 ? -12.018 -5.861 5.367 1.00 96.19 101 ASP A C 1
ATOM 810 O O . ASP A 1 101 ? -11.622 -5.503 6.482 1.00 96.19 101 ASP A O 1
ATOM 814 N N . VAL A 1 102 ? -11.697 -5.168 4.270 1.00 96.44 102 VAL A N 1
ATOM 815 C CA . VAL A 1 102 ? -10.855 -3.964 4.328 1.00 96.44 102 VAL A CA 1
ATOM 816 C C . VAL A 1 102 ? -11.675 -2.740 4.733 1.00 96.44 102 VAL A C 1
ATOM 818 O O . VAL A 1 102 ? -12.575 -2.294 4.024 1.00 96.44 102 VAL A O 1
ATOM 821 N N . VAL A 1 103 ? -11.308 -2.140 5.868 1.00 95.62 103 VAL A N 1
ATOM 822 C CA . VAL A 1 103 ? -11.979 -0.962 6.434 1.00 95.62 103 VAL A CA 1
ATOM 823 C C . VAL A 1 103 ? -11.164 0.311 6.192 1.00 95.62 103 VAL A C 1
ATOM 825 O O . VAL A 1 103 ? -9.971 0.387 6.481 1.00 95.62 103 VAL A O 1
ATOM 828 N N . GLU A 1 104 ? -11.820 1.361 5.693 1.00 92.75 104 GLU A N 1
ATOM 829 C CA . GLU A 1 104 ? -11.177 2.653 5.430 1.00 92.75 104 GLU A CA 1
ATOM 830 C C . GLU A 1 104 ? -10.855 3.417 6.718 1.00 92.75 104 GLU A C 1
ATOM 832 O O . GLU A 1 104 ? -11.736 3.622 7.558 1.00 92.75 104 GLU A O 1
ATOM 837 N N . LEU A 1 105 ? -9.647 3.990 6.815 1.00 92.50 105 LEU A N 1
ATOM 838 C CA . LEU A 1 105 ? -9.208 4.763 7.989 1.00 92.50 105 LEU A CA 1
ATOM 839 C C . LEU A 1 105 ? -10.201 5.867 8.389 1.00 92.50 105 LEU A C 1
ATOM 841 O O . LEU A 1 105 ? -10.457 6.082 9.570 1.00 92.50 105 LEU A O 1
ATOM 845 N N . LYS A 1 106 ? -10.795 6.555 7.406 1.00 90.50 106 LYS A N 1
ATOM 846 C CA . LYS A 1 106 ? -11.762 7.642 7.641 1.00 90.50 106 LYS A CA 1
ATOM 847 C C . LYS A 1 106 ? -13.018 7.203 8.406 1.00 90.50 106 LYS A C 1
ATOM 849 O O . LYS A 1 106 ? -13.709 8.061 8.940 1.00 90.50 106 LYS A O 1
ATOM 854 N N . SER A 1 107 ? -13.334 5.906 8.409 1.00 92.69 107 SER A N 1
ATOM 855 C CA . SER A 1 107 ? -14.499 5.354 9.112 1.00 92.69 107 SER A CA 1
ATOM 856 C C . SER A 1 107 ? -14.215 5.031 10.582 1.00 92.69 107 SER A C 1
ATOM 858 O O . SER A 1 107 ? -15.149 4.964 11.376 1.00 92.69 107 SER A O 1
ATOM 860 N N . VAL A 1 108 ? -12.938 4.884 10.955 1.00 92.38 108 VAL A N 1
ATOM 861 C CA . VAL A 1 108 ? -12.513 4.467 12.303 1.00 92.38 108 VAL A CA 1
ATOM 862 C C . VAL A 1 108 ? -11.782 5.570 13.070 1.00 92.38 108 VAL A C 1
ATOM 864 O O . VAL A 1 108 ? -11.915 5.667 14.289 1.00 92.38 108 VAL A O 1
ATOM 867 N N . LEU A 1 109 ? -11.036 6.431 12.375 1.00 91.38 109 LEU A N 1
ATOM 868 C CA . LEU A 1 109 ? -10.314 7.546 12.979 1.00 91.38 109 LEU A CA 1
ATOM 869 C C . LEU A 1 109 ? -11.253 8.754 13.093 1.00 91.38 109 LEU A C 1
ATOM 871 O O . LEU A 1 109 ? -11.618 9.350 12.077 1.00 91.38 109 LEU A O 1
ATOM 875 N N . LYS A 1 110 ? -11.654 9.099 14.322 1.00 82.94 110 LYS A N 1
ATOM 876 C CA . LYS A 1 110 ? -12.521 10.255 14.610 1.00 82.94 110 LYS A CA 1
ATOM 877 C C . LYS A 1 110 ? -11.798 11.577 14.408 1.00 82.94 110 LYS A C 1
ATOM 879 O O . LYS A 1 110 ? -10.571 11.636 14.612 1.00 82.94 110 LYS A O 1
#

Sequence (110 aa):
MIKDFDGKLIKGTIAEVLKYINQPEQLRRNLSLYLKFMAKIGAGKNYAGAEAVADWYLRNLAIYSNIINQVEPSDKYVILIFGQGHIPILKHLLESNDNFDVVELKSVLK

Foldseek 3Di:
DVVVLVCCVVPHDPLSSVLVCLPPVNLVVLLCCLVVPQQPPDDDPDRRSVVVVVVVLVVLVVVLVVVVVPDDLPDPDDDDDDDSNSCVSSVVVQVPDPSDDDDRPVVPRD

pLDDT: mean 93.94, std 6.27, range [55.38, 98.75]

InterPro domains:
  IPR043749 Protein of unknown function DUF5694 [PF18950] (5-109)

Organism: NCBI:txid1737353